Protein AF-A0A3A6PYS9-F1 (afdb_monomer_lite)

Secondary structure (DSSP, 8-state):
--HHHHHHHHHHHHHHHHHHHHHHHHHHHHHHHHHH--SS--EE-GGGT--EE-SHHHHHHHHHHHHHHHHHHHHHHHHHHTT--

Sequence (85 aa):
MTTESDERSAGRRILSFLGLGMIALGGALGFIVGSNGGGDINAIEPFGLVTVPISPGAMTLYGMGVIAAAIGTLYVLVSVASRYD

Structure (mmCIF, N/CA/C/O backbone):
data_AF-A0A3A6PYS9-F1
#
_entry.id   AF-A0A3A6PYS9-F1
#
loop_
_atom_site.group_PDB
_atom_site.id
_atom_site.type_symbol
_atom_site.label_atom_id
_atom_site.label_alt_id
_atom_site.label_comp_id
_atom_site.label_asym_id
_atom_site.label_entity_id
_atom_site.label_seq_id
_atom_site.pdbx_PDB_ins_code
_atom_site.Cartn_x
_atom_site.Cartn_y
_atom_site.Cartn_z
_atom_site.occupancy
_atom_site.B_iso_or_equiv
_atom_site.auth_seq_id
_atom_site.auth_comp_id
_atom_site.auth_asym_id
_atom_site.auth_atom_id
_atom_site.pdbx_PDB_model_num
ATOM 1 N N . MET A 1 1 ? -20.065 15.469 28.366 1.00 51.03 1 MET A N 1
ATOM 2 C CA . MET A 1 1 ? -20.133 14.403 27.342 1.00 51.03 1 MET A CA 1
ATOM 3 C C . MET A 1 1 ? -19.346 14.851 26.108 1.00 51.03 1 MET A C 1
ATOM 5 O O . MET A 1 1 ? -19.934 15.088 25.065 1.00 51.03 1 MET A O 1
ATOM 9 N N . THR A 1 2 ? -18.034 15.073 26.249 1.00 58.84 2 THR A N 1
ATOM 10 C CA . THR A 1 2 ? -17.193 15.671 25.184 1.00 58.84 2 THR A CA 1
ATOM 11 C C . THR A 1 2 ? -15.800 15.046 25.095 1.00 58.84 2 THR A C 1
ATOM 13 O O . THR A 1 2 ? -15.264 14.951 24.002 1.00 58.84 2 THR A O 1
ATOM 16 N N . THR A 1 3 ? -15.234 14.558 26.200 1.00 62.09 3 THR A N 1
ATOM 17 C CA . THR A 1 3 ? -13.887 13.960 26.242 1.00 62.09 3 THR A CA 1
ATOM 18 C C . THR A 1 3 ? -13.802 12.620 25.50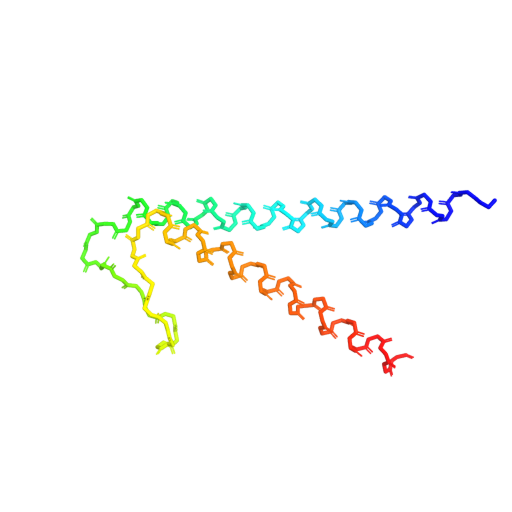3 1.00 62.09 3 THR A C 1
ATOM 20 O O . THR A 1 3 ? -12.916 12.422 24.681 1.00 62.09 3 THR A O 1
ATOM 23 N N . GLU A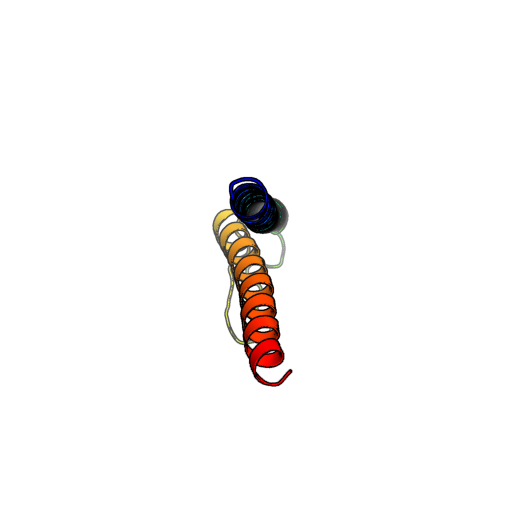 1 4 ? -14.778 11.730 25.699 1.00 61.91 4 GLU A N 1
ATOM 24 C CA . GLU A 1 4 ? -14.770 10.368 25.134 1.00 61.91 4 GLU A CA 1
ATOM 25 C C . GLU A 1 4 ? -14.878 10.345 23.594 1.00 61.91 4 GLU A C 1
ATOM 27 O O . GLU A 1 4 ? -14.235 9.547 22.909 1.00 61.91 4 GLU A O 1
ATOM 32 N N . SER A 1 5 ? -15.669 11.259 23.019 1.00 64.00 5 SER A N 1
ATOM 33 C CA . SER A 1 5 ? -15.783 11.416 21.563 1.00 64.00 5 SER A CA 1
ATOM 34 C C . SER A 1 5 ? -14.508 11.976 20.936 1.00 64.00 5 SER A C 1
ATOM 36 O O . SER A 1 5 ? -14.170 11.612 19.806 1.00 64.00 5 SER A O 1
ATOM 38 N N . ASP A 1 6 ? -13.808 12.847 21.663 1.00 69.94 6 ASP A N 1
ATOM 39 C CA . ASP A 1 6 ? -12.592 13.506 21.191 1.00 69.94 6 ASP A CA 1
ATOM 40 C C . ASP A 1 6 ? -11.407 12.529 21.207 1.00 69.94 6 ASP A C 1
ATOM 42 O O . ASP A 1 6 ? -10.683 12.409 20.217 1.00 69.94 6 ASP A O 1
ATOM 46 N N . GLU A 1 7 ? -11.298 11.704 22.254 1.00 73.12 7 GLU A N 1
ATOM 47 C CA . GLU A 1 7 ? -10.307 10.624 22.350 1.00 73.12 7 GLU A CA 1
ATOM 48 C C . GLU A 1 7 ? -10.493 9.561 21.259 1.00 73.12 7 GLU A C 1
ATOM 50 O O . GLU A 1 7 ? -9.534 9.170 20.586 1.00 73.12 7 GLU A O 1
ATOM 55 N N . ARG A 1 8 ? -11.738 9.136 21.000 1.00 75.88 8 ARG A N 1
ATOM 56 C CA . ARG A 1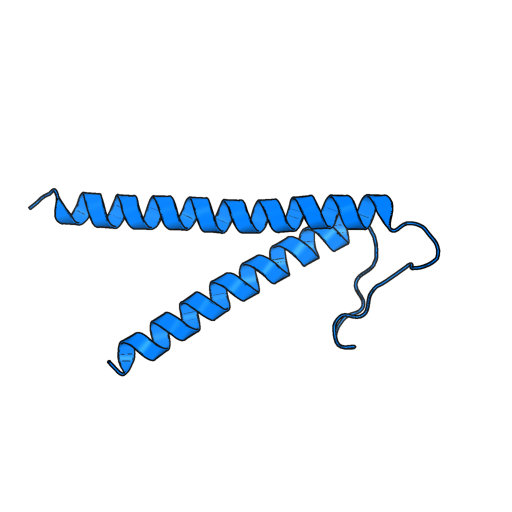 8 ? -12.043 8.166 19.933 1.00 75.88 8 ARG A CA 1
ATOM 57 C C . ARG A 1 8 ? -11.725 8.727 18.541 1.00 75.88 8 ARG A C 1
ATOM 59 O O . ARG A 1 8 ? -11.281 7.991 17.656 1.00 75.88 8 ARG A O 1
ATOM 66 N N . SER A 1 9 ? -11.929 10.031 18.343 1.00 79.88 9 SER A N 1
ATOM 67 C CA . SER A 1 9 ? -11.581 10.739 17.106 1.00 79.88 9 SER A CA 1
ATOM 68 C C . SER A 1 9 ? -10.064 10.861 16.926 1.00 79.88 9 SER A C 1
ATOM 70 O O . SER A 1 9 ? -9.547 10.568 15.843 1.00 79.88 9 SER A O 1
ATOM 72 N N . ALA A 1 10 ? -9.341 11.214 17.992 1.00 85.12 10 ALA A N 1
ATOM 73 C CA . ALA A 1 10 ? -7.887 11.323 18.000 1.00 85.12 10 ALA A CA 1
ATOM 74 C C . ALA A 1 10 ? -7.210 9.972 17.724 1.00 85.12 10 ALA A C 1
ATOM 76 O O . ALA A 1 10 ? -6.351 9.890 16.845 1.00 85.12 10 ALA A O 1
ATOM 77 N N . GLY A 1 11 ? -7.652 8.896 18.387 1.00 84.75 11 GLY A N 1
ATOM 78 C CA . GLY A 1 11 ? -7.126 7.546 18.171 1.00 84.75 11 GLY A CA 1
ATOM 79 C C . GLY A 1 11 ? -7.300 7.076 16.726 1.00 84.75 11 GLY A C 1
ATOM 80 O O . GLY A 1 11 ? -6.342 6.628 16.093 1.00 84.75 11 GLY A O 1
ATOM 81 N N . ARG A 1 12 ? -8.494 7.276 16.149 1.00 87.56 12 ARG A N 1
ATOM 82 C CA . ARG A 1 12 ? -8.749 6.985 14.730 1.00 87.56 12 ARG A CA 1
ATOM 83 C C . ARG A 1 12 ? -7.837 7.798 13.814 1.00 87.56 12 ARG A C 1
ATOM 85 O O . ARG A 1 12 ? -7.310 7.257 12.851 1.00 87.56 12 ARG A O 1
ATOM 92 N N . ARG A 1 13 ? -7.634 9.084 14.105 1.00 90.81 13 ARG A N 1
ATOM 93 C CA . ARG A 1 13 ? -6.787 9.965 13.293 1.00 90.81 13 ARG A CA 1
ATOM 94 C C . ARG A 1 13 ? -5.322 9.524 13.308 1.00 90.81 13 ARG A C 1
ATOM 96 O O . ARG A 1 13 ? -4.709 9.473 12.246 1.00 90.81 13 ARG A O 1
ATOM 103 N N . ILE A 1 14 ? -4.784 9.167 14.474 1.00 92.75 14 ILE A N 1
ATOM 104 C CA . ILE A 1 14 ? -3.411 8.658 14.619 1.00 92.75 14 ILE A CA 1
ATOM 105 C C . ILE A 1 14 ? -3.243 7.346 13.849 1.00 92.75 14 ILE A C 1
ATOM 107 O O . ILE A 1 14 ? -2.314 7.222 13.055 1.00 92.75 14 ILE A O 1
ATOM 111 N N . LEU A 1 15 ? -4.167 6.397 14.027 1.00 90.06 15 LEU A N 1
ATOM 112 C CA . LEU A 1 15 ? -4.140 5.114 13.319 1.00 90.06 15 LEU A CA 1
ATOM 113 C C . LEU A 1 15 ? -4.233 5.296 11.800 1.00 90.06 15 LEU A C 1
ATOM 115 O O . LEU A 1 15 ? -3.496 4.641 11.067 1.00 90.06 15 LEU A O 1
ATOM 119 N N . SER A 1 16 ? -5.073 6.217 11.320 1.00 91.75 16 SER A N 1
ATOM 120 C CA . SER A 1 16 ? -5.159 6.538 9.892 1.00 91.75 16 SER A CA 1
ATOM 121 C C . SER A 1 16 ? -3.852 7.112 9.351 1.00 91.75 16 SER A C 1
ATOM 123 O O . SER A 1 16 ? -3.402 6.688 8.289 1.00 91.75 16 SER A O 1
ATOM 125 N N . PHE A 1 17 ? -3.219 8.047 10.066 1.00 96.12 17 PHE A N 1
ATOM 126 C CA . PHE A 1 17 ? -1.921 8.586 9.652 1.00 96.12 17 PHE A CA 1
ATOM 127 C C . PHE A 1 17 ? -0.829 7.524 9.658 1.00 96.12 17 PHE A C 1
ATOM 129 O O . PHE A 1 17 ? -0.028 7.483 8.728 1.00 96.12 17 PHE A O 1
ATOM 136 N N . LEU A 1 18 ? -0.817 6.651 10.664 1.00 95.06 18 LEU A N 1
ATOM 137 C CA . LEU A 1 18 ? 0.140 5.558 10.739 1.00 95.06 18 LEU A CA 1
ATOM 138 C C . LEU A 1 18 ? -0.057 4.586 9.572 1.00 95.06 18 LEU A C 1
ATOM 140 O O . LEU A 1 18 ? 0.902 4.278 8.876 1.00 95.06 18 LEU A O 1
ATOM 144 N N . GLY A 1 19 ? -1.294 4.164 9.300 1.00 95.12 19 GLY A N 1
ATOM 145 C CA . GLY A 1 19 ? -1.607 3.287 8.173 1.00 95.12 19 GLY A CA 1
ATOM 146 C C . GLY A 1 19 ? -1.214 3.903 6.830 1.00 95.12 19 GLY A C 1
ATOM 147 O O . GLY A 1 19 ? -0.527 3.264 6.035 1.00 95.12 19 GLY A O 1
ATOM 148 N N . LEU A 1 20 ? -1.572 5.170 6.601 1.00 97.00 20 LEU A N 1
ATOM 149 C CA . LEU A 1 20 ? -1.199 5.891 5.383 1.00 97.00 20 LEU A CA 1
ATOM 150 C C . LEU A 1 20 ? 0.325 6.049 5.261 1.00 97.00 20 LEU A C 1
ATOM 152 O O . LEU A 1 20 ? 0.878 5.868 4.178 1.00 97.00 20 LEU A O 1
ATOM 156 N N . GLY A 1 21 ? 1.006 6.335 6.373 1.00 98.12 21 GLY A N 1
ATOM 157 C CA . GLY A 1 21 ? 2.461 6.434 6.444 1.00 98.12 21 GLY A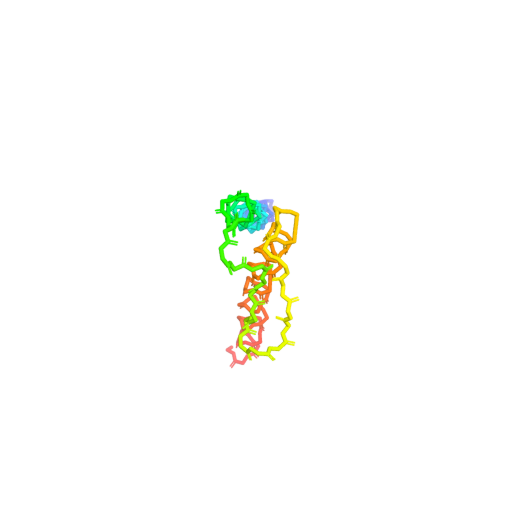 CA 1
ATOM 158 C C . GLY A 1 21 ? 3.152 5.113 6.117 1.00 98.12 21 GLY A C 1
ATOM 159 O O . GLY A 1 21 ? 4.108 5.101 5.349 1.00 98.12 21 GLY A O 1
ATOM 160 N N . MET A 1 22 ? 2.632 3.991 6.617 1.00 97.94 22 MET A N 1
ATOM 161 C CA . MET A 1 22 ? 3.149 2.658 6.297 1.00 97.94 22 MET A CA 1
ATOM 162 C C . MET A 1 22 ? 2.957 2.312 4.818 1.00 97.94 22 MET A C 1
ATOM 164 O O . MET A 1 22 ? 3.869 1.773 4.196 1.00 97.94 22 MET A O 1
ATOM 168 N N . ILE A 1 23 ? 1.806 2.654 4.230 1.00 98.38 23 ILE A N 1
ATOM 169 C CA . ILE A 1 23 ? 1.561 2.462 2.792 1.00 98.38 23 ILE A CA 1
ATOM 170 C C . ILE A 1 23 ? 2.546 3.304 1.973 1.00 98.38 23 ILE A C 1
ATOM 172 O O . ILE A 1 23 ? 3.179 2.786 1.053 1.00 98.38 23 ILE A O 1
ATOM 176 N N . ALA A 1 24 ? 2.716 4.579 2.329 1.00 98.31 24 ALA A N 1
ATOM 177 C CA . ALA A 1 24 ? 3.674 5.465 1.676 1.00 98.31 24 ALA A CA 1
ATOM 178 C C . ALA A 1 24 ? 5.113 4.937 1.795 1.00 98.31 24 ALA A C 1
ATOM 180 O O . ALA A 1 24 ? 5.851 4.954 0.812 1.00 98.31 24 ALA A O 1
ATOM 181 N N . LEU A 1 25 ? 5.493 4.403 2.960 1.00 98.12 25 LEU A N 1
ATOM 182 C CA . LEU A 1 25 ? 6.791 3.767 3.176 1.00 98.12 25 LEU A CA 1
ATOM 183 C C . LEU A 1 25 ? 6.968 2.529 2.286 1.00 98.12 25 LEU A C 1
ATOM 185 O O . LEU A 1 25 ? 8.010 2.383 1.653 1.00 98.12 25 LEU A O 1
ATOM 189 N N . GLY A 1 26 ? 5.945 1.676 2.177 1.00 97.94 26 GLY A N 1
ATOM 190 C CA . GLY A 1 26 ? 5.945 0.537 1.255 1.00 97.94 26 GLY A CA 1
ATOM 191 C C . GLY A 1 26 ? 6.157 0.967 -0.198 1.00 97.94 26 GLY A C 1
ATOM 192 O O . GLY A 1 26 ? 6.952 0.358 -0.913 1.00 97.94 26 GLY A O 1
ATOM 193 N N . GLY A 1 27 ? 5.515 2.062 -0.611 1.00 98.00 27 GLY A N 1
ATOM 194 C CA . GLY A 1 27 ? 5.733 2.673 -1.921 1.00 98.00 27 GLY A CA 1
ATOM 195 C C . GLY A 1 27 ? 7.153 3.196 -2.111 1.00 98.00 27 GLY A C 1
ATOM 196 O O . GLY A 1 27 ? 7.781 2.889 -3.118 1.00 9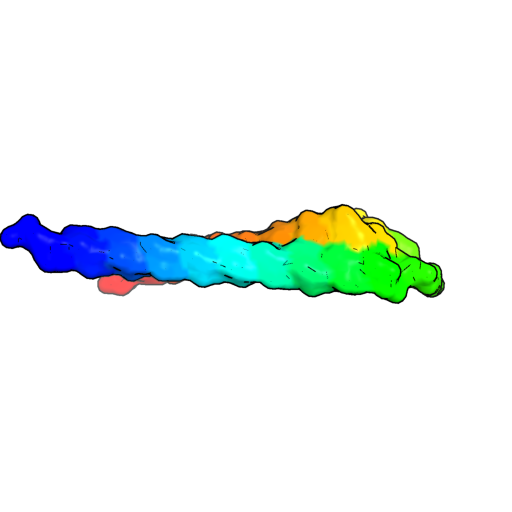8.00 27 GLY A O 1
ATOM 197 N N . ALA A 1 28 ? 7.690 3.931 -1.137 1.00 98.25 28 ALA A N 1
ATOM 198 C CA . ALA A 1 28 ? 9.049 4.467 -1.196 1.00 98.25 28 ALA A CA 1
ATOM 199 C C . ALA A 1 28 ? 10.104 3.353 -1.300 1.00 98.25 28 ALA A C 1
ATOM 201 O O . ALA A 1 28 ? 11.007 3.427 -2.132 1.00 98.25 28 ALA A O 1
ATOM 202 N N . LEU A 1 29 ? 9.965 2.289 -0.505 1.00 96.69 29 LEU A N 1
ATOM 203 C CA . LEU A 1 29 ? 10.840 1.120 -0.587 1.00 96.69 29 LEU A CA 1
ATOM 204 C C . LEU A 1 29 ? 10.693 0.407 -1.936 1.00 96.69 29 LEU A C 1
ATOM 206 O O . LEU A 1 29 ? 11.696 0.068 -2.558 1.00 96.69 29 LEU A O 1
ATOM 210 N N . GLY A 1 30 ? 9.462 0.248 -2.429 1.00 95.50 30 GLY A N 1
ATOM 211 C CA . GLY A 1 30 ? 9.189 -0.289 -3.760 1.00 95.50 30 GLY A CA 1
ATOM 212 C C . GLY A 1 30 ? 9.851 0.527 -4.871 1.00 95.50 30 GLY A C 1
ATOM 213 O O . GLY A 1 30 ? 10.508 -0.034 -5.744 1.00 95.50 30 GLY A O 1
ATOM 214 N N . PHE A 1 31 ? 9.767 1.854 -4.810 1.00 96.50 31 PHE A N 1
ATOM 215 C CA . PHE A 1 31 ? 10.436 2.747 -5.753 1.00 96.50 31 PHE A CA 1
ATOM 216 C C . PHE A 1 31 ? 11.954 2.538 -5.763 1.00 96.50 31 PHE A C 1
ATOM 218 O O . PHE A 1 31 ? 12.554 2.434 -6.835 1.00 96.50 31 PHE A O 1
ATOM 225 N N . ILE A 1 32 ? 12.576 2.448 -4.580 1.00 95.31 32 ILE A N 1
ATOM 226 C CA . ILE A 1 32 ? 14.015 2.187 -4.437 1.00 95.31 32 ILE A CA 1
ATOM 227 C C . ILE A 1 32 ? 14.360 0.837 -5.070 1.00 95.31 32 ILE A C 1
ATOM 229 O O . ILE A 1 32 ? 15.279 0.767 -5.882 1.00 95.31 32 ILE A O 1
ATOM 233 N N . VAL A 1 33 ? 13.604 -0.220 -4.768 1.00 92.75 33 VAL A N 1
ATOM 234 C CA . VAL A 1 33 ? 13.815 -1.551 -5.358 1.00 92.75 33 VAL A CA 1
ATOM 235 C C . VAL A 1 33 ? 13.696 -1.504 -6.883 1.00 92.75 33 VAL A C 1
ATOM 237 O O . VAL A 1 33 ? 14.599 -1.955 -7.581 1.00 92.75 33 VAL A O 1
ATOM 240 N N . GLY A 1 34 ? 12.630 -0.906 -7.416 1.00 92.25 34 GLY A N 1
ATOM 241 C CA . GLY A 1 34 ? 12.409 -0.816 -8.859 1.00 92.25 34 GLY A CA 1
ATOM 242 C C . GLY A 1 34 ? 13.432 0.057 -9.592 1.00 92.25 34 GLY A C 1
ATOM 243 O O . GLY A 1 34 ? 13.700 -0.185 -10.762 1.00 92.25 34 GLY A O 1
ATOM 244 N N . SER A 1 35 ? 14.030 1.043 -8.916 1.00 92.00 35 SER A N 1
ATOM 245 C CA . SER A 1 35 ? 15.084 1.896 -9.490 1.00 92.00 35 SER A CA 1
ATOM 246 C C . SER A 1 35 ? 16.448 1.212 -9.524 1.00 92.00 35 SER A C 1
ATOM 248 O O . SER A 1 35 ? 17.244 1.486 -10.414 1.00 92.00 35 SER A O 1
ATOM 250 N N . ASN A 1 36 ? 16.719 0.324 -8.564 1.00 90.44 36 ASN A N 1
ATOM 251 C CA . ASN A 1 36 ? 18.003 -0.373 -8.446 1.00 90.44 36 ASN A CA 1
ATOM 252 C C . ASN A 1 36 ? 17.989 -1.779 -9.066 1.00 90.44 36 ASN A C 1
ATOM 254 O O . ASN A 1 36 ? 19.043 -2.380 -9.241 1.00 90.44 36 ASN A O 1
ATOM 258 N N . GLY A 1 37 ? 16.814 -2.318 -9.391 1.00 79.81 37 GLY A N 1
ATOM 259 C CA . GLY A 1 37 ? 16.664 -3.696 -9.855 1.00 79.81 37 GLY A CA 1
ATOM 260 C C . GLY A 1 37 ? 16.893 -3.922 -11.354 1.00 79.81 37 GLY A C 1
ATOM 261 O O . GLY A 1 37 ? 16.767 -5.055 -11.804 1.00 79.81 37 GLY A O 1
ATOM 262 N N . GLY A 1 38 ? 17.240 -2.881 -12.121 1.00 65.56 38 GLY A N 1
ATOM 263 C CA . GLY A 1 38 ? 17.499 -2.938 -13.567 1.00 65.56 38 GLY A CA 1
ATOM 264 C C . GLY A 1 38 ? 18.821 -3.621 -13.946 1.00 65.56 38 GLY A C 1
ATOM 265 O O . GLY A 1 38 ? 19.681 -2.994 -14.559 1.00 65.56 38 GLY A O 1
ATOM 266 N N . GLY A 1 39 ? 18.991 -4.880 -13.543 1.00 73.62 39 GLY A N 1
ATOM 267 C CA . GLY A 1 39 ? 20.101 -5.759 -13.922 1.00 73.62 39 GLY A CA 1
ATOM 268 C C . GLY A 1 39 ? 19.589 -7.026 -14.613 1.00 73.62 39 GLY A C 1
ATOM 269 O O . GLY A 1 39 ? 18.787 -6.949 -15.538 1.00 73.62 39 GLY A O 1
ATOM 270 N N . ASP A 1 40 ? 20.013 -8.200 -14.135 1.00 70.25 40 ASP A N 1
ATOM 271 C CA . ASP A 1 40 ? 19.672 -9.513 -14.720 1.00 70.25 40 ASP A CA 1
ATOM 272 C C . ASP A 1 40 ? 18.211 -9.960 -14.506 1.00 70.25 40 ASP A C 1
ATOM 274 O O . ASP A 1 40 ? 17.762 -10.946 -15.095 1.00 70.25 40 ASP A O 1
ATOM 278 N N . ILE A 1 41 ? 17.451 -9.258 -13.661 1.00 76.62 41 ILE A N 1
ATOM 279 C CA . ILE A 1 41 ? 16.101 -9.656 -13.253 1.00 76.62 41 ILE A CA 1
ATOM 280 C C . ILE A 1 41 ? 15.108 -8.606 -13.751 1.00 76.62 41 ILE A C 1
ATOM 282 O O . ILE A 1 41 ? 15.063 -7.488 -13.251 1.00 76.62 41 ILE A O 1
ATOM 286 N N . ASN A 1 42 ? 14.290 -8.967 -14.740 1.00 81.31 42 ASN A N 1
ATOM 287 C CA . ASN A 1 42 ? 13.337 -8.034 -15.359 1.00 81.31 42 ASN A CA 1
ATOM 288 C C . ASN A 1 42 ? 11.945 -8.056 -14.703 1.00 81.31 42 ASN A C 1
ATOM 290 O O . ASN A 1 42 ? 11.174 -7.101 -14.827 1.00 81.31 42 ASN A O 1
ATOM 294 N N . ALA A 1 43 ? 11.609 -9.135 -13.996 1.00 85.88 43 ALA A N 1
ATOM 295 C CA . ALA A 1 43 ? 10.346 -9.286 -13.284 1.00 85.88 43 ALA A CA 1
ATOM 296 C C . ALA A 1 43 ? 10.516 -10.189 -12.059 1.00 85.88 43 ALA A C 1
ATOM 298 O O . ALA A 1 43 ? 11.396 -11.047 -12.028 1.00 85.88 43 ALA A O 1
ATOM 299 N N . ILE A 1 44 ? 9.642 -10.007 -11.073 1.00 86.00 44 ILE A N 1
ATOM 300 C CA . ILE A 1 44 ? 9.448 -10.958 -9.979 1.00 86.00 44 ILE A CA 1
ATOM 301 C C . ILE A 1 44 ? 8.113 -11.675 -10.156 1.00 86.00 44 ILE A C 1
ATOM 303 O O . ILE A 1 44 ? 7.148 -11.095 -10.652 1.00 86.00 44 ILE A O 1
ATOM 307 N N . GLU A 1 45 ? 8.045 -12.916 -9.688 1.00 89.25 45 GLU A N 1
ATOM 308 C CA . GLU A 1 45 ? 6.801 -13.677 -9.570 1.00 89.25 45 GLU A CA 1
ATOM 309 C C . GLU A 1 45 ? 6.553 -14.033 -8.104 1.00 89.25 45 GLU A C 1
ATOM 311 O O . GLU A 1 45 ? 6.958 -15.103 -7.640 1.00 89.25 45 GLU A O 1
ATOM 316 N N . PRO A 1 46 ? 5.907 -13.144 -7.326 1.00 83.69 46 PRO A N 1
ATOM 317 C CA . PRO A 1 46 ? 5.569 -13.439 -5.946 1.00 83.69 46 PRO A CA 1
ATOM 318 C C . PRO A 1 46 ? 4.625 -14.639 -5.910 1.00 83.69 46 PRO A C 1
ATOM 320 O O . PRO A 1 46 ? 3.511 -14.591 -6.438 1.00 83.69 46 PRO A O 1
ATOM 323 N N . PHE A 1 47 ? 5.092 -15.727 -5.298 1.00 84.00 47 PHE A N 1
ATOM 324 C CA . PHE A 1 47 ? 4.336 -16.971 -5.129 1.00 84.00 47 PHE A CA 1
ATOM 325 C C . PHE A 1 47 ? 3.838 -17.604 -6.446 1.00 84.00 47 PHE A C 1
ATOM 327 O O . PHE A 1 47 ? 2.916 -18.414 -6.414 1.00 84.00 47 PHE A O 1
ATOM 334 N N . GLY A 1 48 ? 4.418 -17.236 -7.599 1.00 83.56 48 GLY A N 1
ATOM 335 C CA . GLY A 1 48 ? 3.986 -17.715 -8.921 1.00 83.56 48 GLY A CA 1
ATOM 336 C C . GLY A 1 48 ? 2.583 -17.259 -9.349 1.00 83.56 48 GLY A C 1
ATOM 337 O O . GLY A 1 48 ? 2.008 -17.840 -10.262 1.00 83.56 48 GLY A O 1
ATOM 338 N N . LEU A 1 49 ? 2.003 -16.258 -8.674 1.00 85.19 49 LEU A N 1
ATOM 339 C CA . LEU A 1 49 ? 0.620 -15.818 -8.906 1.00 85.19 49 LEU A CA 1
ATOM 340 C C . LEU A 1 49 ? 0.522 -14.643 -9.881 1.00 85.19 49 LEU A C 1
ATOM 342 O O . LEU A 1 49 ? -0.445 -14.534 -10.631 1.00 85.19 49 LEU A O 1
ATOM 346 N N . VAL A 1 50 ? 1.491 -13.729 -9.822 1.00 87.88 50 VAL A N 1
ATOM 347 C CA . VAL A 1 50 ? 1.479 -12.470 -10.572 1.00 87.88 50 VAL A CA 1
ATOM 348 C C . VAL A 1 50 ? 2.893 -12.146 -11.019 1.00 87.88 50 VAL A C 1
ATOM 350 O O . VAL A 1 50 ? 3.803 -12.116 -10.199 1.00 87.88 50 VAL A O 1
ATOM 353 N N . THR A 1 51 ? 3.076 -11.828 -12.294 1.00 91.75 51 THR A N 1
ATOM 354 C CA . THR A 1 51 ? 4.343 -11.294 -12.799 1.00 91.75 51 THR A CA 1
ATOM 355 C C . THR A 1 51 ? 4.369 -9.778 -12.587 1.00 91.75 51 THR A C 1
ATOM 357 O O . THR A 1 51 ? 3.578 -9.045 -13.182 1.00 91.75 51 THR A O 1
ATOM 360 N N . VAL A 1 52 ? 5.269 -9.289 -11.732 1.00 90.00 52 VAL A N 1
ATOM 361 C CA . VAL A 1 52 ? 5.444 -7.856 -11.449 1.00 90.00 52 VAL A CA 1
ATOM 362 C C . VAL A 1 52 ? 6.755 -7.380 -12.079 1.00 90.00 52 VAL A C 1
ATOM 364 O O . VAL A 1 52 ? 7.821 -7.867 -11.692 1.00 90.00 52 VAL A O 1
ATOM 367 N N . PRO A 1 53 ? 6.724 -6.431 -13.031 1.00 91.12 53 PRO A N 1
ATOM 368 C CA . PRO A 1 53 ? 7.944 -5.924 -13.645 1.00 91.12 53 PRO A CA 1
ATOM 369 C C . PRO A 1 53 ? 8.791 -5.156 -12.625 1.00 91.12 53 PRO A C 1
ATOM 371 O O . PRO A 1 53 ? 8.261 -4.405 -11.800 1.00 91.12 53 PRO A O 1
ATOM 374 N N . ILE A 1 54 ? 10.116 -5.301 -12.704 1.00 92.00 54 ILE A N 1
ATOM 375 C CA . ILE A 1 54 ? 11.057 -4.561 -11.853 1.00 92.00 54 ILE A CA 1
ATOM 376 C C . ILE A 1 54 ? 11.273 -3.163 -12.439 1.00 92.00 54 ILE A C 1
ATOM 378 O O . ILE A 1 54 ? 12.310 -2.843 -13.007 1.00 92.00 54 ILE A O 1
ATOM 382 N N . SER A 1 55 ? 10.245 -2.324 -12.327 1.00 92.81 55 SER A N 1
ATOM 383 C CA . SER A 1 55 ? 10.316 -0.898 -12.646 1.00 92.81 55 SER A CA 1
ATOM 384 C C . SER A 1 55 ? 9.946 -0.061 -11.420 1.00 92.81 55 SER A C 1
ATOM 386 O O . SER A 1 55 ? 9.180 -0.533 -10.571 1.00 92.81 55 SER A O 1
ATOM 388 N N . PRO A 1 56 ? 10.435 1.191 -11.309 1.00 93.56 56 PRO A N 1
ATOM 389 C CA . PRO A 1 56 ? 10.153 2.041 -10.153 1.00 93.56 56 PRO A CA 1
ATOM 390 C C . PRO A 1 56 ? 8.652 2.188 -9.889 1.00 93.56 56 PRO A C 1
ATOM 392 O O . PRO A 1 56 ? 8.197 2.012 -8.761 1.00 93.56 56 PRO A O 1
ATOM 395 N N . GLY A 1 57 ? 7.863 2.445 -10.936 1.00 95.12 57 GLY A N 1
ATOM 396 C CA . GLY A 1 57 ? 6.414 2.617 -10.817 1.00 95.12 57 GLY A CA 1
ATOM 397 C C . GLY A 1 57 ? 5.687 1.337 -10.398 1.00 95.12 57 GLY A C 1
ATOM 398 O O . GLY A 1 57 ? 4.880 1.368 -9.470 1.00 95.12 57 GLY A O 1
ATOM 399 N N . ALA A 1 58 ? 5.998 0.202 -11.033 1.00 94.00 58 ALA A N 1
ATOM 400 C CA . ALA A 1 58 ? 5.340 -1.065 -10.719 1.00 94.00 58 ALA A CA 1
ATOM 401 C C . ALA A 1 58 ? 5.653 -1.535 -9.294 1.00 94.00 58 ALA A C 1
ATOM 403 O O . ALA A 1 58 ? 4.745 -1.916 -8.558 1.00 94.00 58 ALA A O 1
ATOM 404 N N . MET A 1 59 ? 6.914 -1.428 -8.873 1.00 95.25 59 MET A N 1
ATOM 405 C CA . MET A 1 59 ? 7.327 -1.815 -7.525 1.00 95.25 59 MET A CA 1
ATOM 406 C C . MET A 1 59 ? 6.783 -0.877 -6.447 1.00 95.25 59 MET A C 1
ATOM 408 O O . MET A 1 59 ? 6.450 -1.340 -5.359 1.00 95.25 59 MET A O 1
ATOM 412 N N . THR A 1 60 ? 6.621 0.416 -6.746 1.00 97.19 60 THR A N 1
ATOM 413 C CA . THR A 1 60 ? 5.948 1.370 -5.847 1.00 97.19 60 THR A CA 1
ATOM 414 C C . THR A 1 60 ? 4.511 0.931 -5.573 1.00 97.19 60 THR A C 1
ATOM 416 O O . THR A 1 60 ? 4.115 0.778 -4.418 1.00 97.19 60 THR A O 1
ATOM 419 N N . LEU A 1 61 ? 3.735 0.680 -6.634 1.00 96.88 61 LEU A N 1
ATOM 420 C CA . LEU A 1 61 ? 2.342 0.241 -6.513 1.00 96.88 61 LEU A CA 1
ATOM 421 C C . LEU A 1 61 ? 2.234 -1.123 -5.834 1.00 96.88 61 LEU A C 1
ATOM 423 O O . LEU A 1 61 ? 1.359 -1.320 -4.994 1.00 96.88 61 LEU A O 1
ATOM 427 N N . TYR A 1 62 ? 3.143 -2.041 -6.160 1.00 95.38 62 TYR A N 1
ATOM 428 C CA . TYR A 1 62 ? 3.217 -3.345 -5.517 1.00 95.38 62 TYR A CA 1
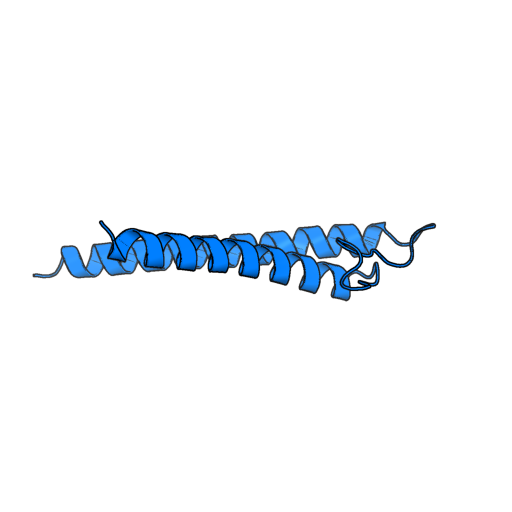ATOM 429 C C . TYR A 1 62 ? 3.463 -3.214 -4.008 1.00 95.38 62 TYR A C 1
ATOM 431 O O . TYR A 1 62 ? 2.681 -3.738 -3.219 1.00 95.38 62 TYR A O 1
ATOM 439 N N . GLY A 1 63 ? 4.481 -2.456 -3.590 1.00 96.25 63 GLY A N 1
ATOM 440 C CA . GLY A 1 63 ? 4.784 -2.228 -2.176 1.00 96.25 63 GLY A CA 1
ATOM 441 C C . GLY A 1 63 ? 3.621 -1.578 -1.422 1.00 96.25 63 GLY A C 1
ATOM 442 O O . GLY A 1 63 ? 3.236 -2.052 -0.353 1.00 96.25 63 GLY A O 1
ATOM 443 N N . MET A 1 64 ? 2.998 -0.547 -2.003 1.00 98.38 64 MET A N 1
ATOM 444 C CA . MET A 1 64 ? 1.797 0.080 -1.435 1.00 98.38 64 MET A CA 1
ATOM 445 C C . MET A 1 64 ? 0.647 -0.920 -1.287 1.00 98.38 64 MET A C 1
ATOM 447 O O . MET A 1 64 ? 0.017 -0.984 -0.232 1.00 98.38 64 MET A O 1
ATOM 451 N N . GLY A 1 65 ? 0.383 -1.706 -2.333 1.00 97.44 65 GLY A N 1
ATOM 452 C CA . GLY A 1 65 ? -0.692 -2.693 -2.362 1.00 97.44 65 GLY A CA 1
ATOM 453 C C . GLY A 1 65 ? -0.498 -3.799 -1.331 1.00 97.44 65 GLY A C 1
ATOM 454 O O . GLY A 1 65 ? -1.432 -4.115 -0.600 1.00 97.44 65 GLY A O 1
ATOM 455 N N . VAL A 1 66 ? 0.719 -4.336 -1.212 1.00 96.06 66 VAL A N 1
ATOM 456 C CA . VAL A 1 66 ? 1.058 -5.368 -0.221 1.00 96.06 66 VAL A CA 1
ATOM 457 C C . VAL A 1 66 ? 0.844 -4.853 1.201 1.00 96.06 66 VAL A C 1
ATOM 459 O O . VAL A 1 66 ? 0.196 -5.526 2.001 1.00 96.06 66 VAL A O 1
ATOM 462 N N . ILE A 1 67 ? 1.328 -3.649 1.522 1.00 98.06 67 ILE A N 1
ATOM 463 C CA . ILE A 1 67 ? 1.151 -3.076 2.863 1.00 98.06 67 ILE A CA 1
ATOM 464 C C . ILE A 1 67 ? -0.323 -2.770 3.151 1.00 98.06 67 ILE A C 1
ATOM 466 O O . ILE A 1 67 ? -0.816 -3.101 4.230 1.00 98.06 67 ILE A O 1
ATOM 470 N N . ALA A 1 68 ? -1.051 -2.195 2.190 1.00 97.88 68 ALA A N 1
ATOM 471 C CA . ALA A 1 68 ? -2.481 -1.934 2.334 1.00 97.88 68 ALA A CA 1
ATOM 472 C C . ALA A 1 68 ? -3.276 -3.232 2.555 1.00 97.88 68 ALA A C 1
ATOM 474 O O . ALA A 1 68 ? -4.127 -3.290 3.443 1.00 97.88 68 ALA A O 1
ATOM 475 N N . ALA A 1 69 ? -2.960 -4.287 1.799 1.00 97.38 69 ALA A N 1
ATOM 476 C CA . ALA A 1 69 ? -3.575 -5.599 1.944 1.00 97.38 69 ALA A CA 1
ATOM 477 C C . ALA A 1 69 ? -3.258 -6.229 3.305 1.00 97.38 69 ALA A C 1
ATOM 479 O O . ALA A 1 69 ? -4.161 -6.758 3.952 1.00 97.38 69 ALA A O 1
ATOM 480 N N . ALA A 1 70 ? -2.013 -6.138 3.778 1.00 96.88 70 ALA A N 1
ATOM 481 C CA . ALA A 1 70 ? -1.615 -6.663 5.080 1.00 96.88 70 ALA A CA 1
ATOM 482 C C . ALA A 1 70 ? -2.364 -5.965 6.227 1.00 96.88 70 ALA A C 1
ATOM 484 O O . ALA A 1 70 ? -2.990 -6.629 7.052 1.00 96.88 70 ALA A O 1
ATOM 485 N N . ILE A 1 71 ? -2.368 -4.627 6.245 1.00 95.88 71 ILE A N 1
ATOM 486 C CA . ILE A 1 71 ? -3.077 -3.840 7.265 1.00 95.88 71 ILE A CA 1
ATOM 487 C C . ILE A 1 71 ? -4.586 -4.110 7.203 1.00 95.88 71 ILE A C 1
ATOM 489 O O . ILE A 1 71 ? -5.212 -4.355 8.234 1.00 95.88 71 ILE A O 1
ATOM 493 N N . GLY A 1 72 ? -5.170 -4.107 6.001 1.00 96.38 72 GLY A N 1
ATOM 494 C CA . GLY A 1 72 ? -6.588 -4.400 5.796 1.00 96.38 72 GLY A CA 1
ATOM 495 C C . GLY A 1 72 ? -6.968 -5.802 6.273 1.00 96.38 72 GLY A C 1
ATOM 496 O O . GLY A 1 72 ? -7.977 -5.965 6.955 1.00 96.38 72 GLY A O 1
ATOM 497 N N . THR A 1 73 ? -6.127 -6.799 5.995 1.00 97.50 73 THR A N 1
ATOM 498 C CA . THR A 1 73 ? -6.326 -8.180 6.458 1.00 97.50 73 THR A CA 1
ATOM 499 C C . THR A 1 73 ? -6.308 -8.254 7.979 1.00 97.50 73 THR A C 1
ATOM 501 O O . THR A 1 73 ? -7.226 -8.821 8.564 1.00 97.50 73 THR A O 1
ATOM 504 N N . LEU A 1 74 ? -5.323 -7.636 8.637 1.00 95.62 74 LEU A N 1
ATOM 505 C CA . LEU A 1 74 ? -5.263 -7.594 10.101 1.00 95.62 74 LEU A CA 1
ATOM 506 C C . LEU A 1 74 ? -6.500 -6.921 10.699 1.00 95.62 74 LEU A C 1
ATOM 508 O O . LEU A 1 74 ? -7.078 -7.443 11.648 1.00 95.62 74 LEU A O 1
ATOM 512 N N . TYR A 1 75 ? -6.947 -5.805 10.119 1.00 93.38 75 TYR A N 1
ATOM 513 C CA . TYR A 1 75 ? -8.166 -5.131 10.560 1.00 93.38 75 TYR A CA 1
ATOM 514 C C . TYR A 1 75 ? -9.400 -6.032 10.436 1.00 93.38 75 TYR A C 1
ATOM 516 O O . TYR A 1 75 ? -10.190 -6.118 11.375 1.00 93.38 75 TYR A O 1
ATOM 524 N N . VAL A 1 76 ? -9.558 -6.732 9.309 1.00 96.00 76 VAL A N 1
ATOM 525 C CA . VAL A 1 76 ? -10.667 -7.675 9.110 1.00 96.00 76 VAL A CA 1
ATOM 526 C C . VAL A 1 76 ? -10.589 -8.818 10.118 1.00 96.00 76 VAL A C 1
ATOM 528 O O . VAL A 1 76 ? -11.595 -9.115 10.756 1.00 96.00 76 VAL A O 1
ATOM 531 N N . LEU A 1 77 ? -9.414 -9.424 10.310 1.00 96.75 77 LEU A N 1
ATOM 532 C CA . LEU A 1 77 ? -9.220 -10.516 11.267 1.00 96.75 77 LEU A CA 1
ATOM 533 C C . LEU A 1 77 ? -9.579 -10.087 12.691 1.00 96.75 77 LEU A C 1
ATOM 535 O O . LEU A 1 77 ? -10.345 -10.779 13.356 1.00 96.75 77 LEU A O 1
ATOM 539 N N . VAL A 1 78 ? -9.089 -8.925 13.133 1.00 95.12 78 VAL A N 1
ATOM 540 C CA . VAL A 1 78 ? -9.425 -8.358 14.446 1.00 95.12 78 VAL A CA 1
ATOM 541 C C . VAL A 1 78 ? -10.923 -8.079 14.537 1.00 95.12 78 VAL A C 1
ATOM 543 O O . VAL A 1 78 ? -11.563 -8.497 15.493 1.00 95.12 78 VAL A O 1
ATOM 546 N N . SER A 1 79 ? -11.514 -7.443 13.523 1.00 93.38 79 SER A N 1
ATOM 547 C CA . SER A 1 79 ? -12.946 -7.137 13.515 1.00 93.38 79 SER A CA 1
ATOM 548 C C . SER A 1 79 ? -13.823 -8.389 13.560 1.00 93.38 79 SER A C 1
ATOM 550 O O . SER A 1 79 ? -14.912 -8.327 14.126 1.00 93.38 79 SER A O 1
ATOM 552 N N . VAL A 1 80 ? -13.388 -9.495 12.955 1.00 96.94 80 VAL A N 1
ATOM 553 C CA . VAL A 1 80 ? -14.085 -10.784 13.012 1.00 96.94 80 VAL A CA 1
ATOM 554 C C . VAL A 1 80 ? -13.904 -11.427 14.383 1.00 96.94 80 VAL A C 1
ATOM 556 O O . VAL A 1 80 ? -14.893 -11.855 14.967 1.00 96.94 80 VAL A O 1
ATOM 559 N N . ALA A 1 81 ? -12.681 -11.459 14.917 1.00 95.00 81 ALA A N 1
ATOM 560 C CA . ALA A 1 81 ? -12.394 -12.028 16.232 1.00 95.00 81 ALA A CA 1
ATOM 561 C C . ALA A 1 81 ? -13.189 -11.324 17.343 1.00 95.00 81 ALA A C 1
ATOM 563 O O . ALA A 1 81 ? -13.845 -11.993 18.132 1.00 95.00 81 ALA A O 1
ATOM 564 N N . SER A 1 82 ? -13.243 -9.988 17.326 1.00 93.69 82 SER A N 1
ATOM 565 C CA . SER A 1 82 ? -14.003 -9.179 18.291 1.00 93.69 82 SER A CA 1
ATOM 566 C C . SER A 1 82 ? -15.528 -9.344 18.218 1.00 93.69 82 SER A C 1
ATOM 568 O O . SER A 1 82 ? -16.233 -8.693 18.978 1.00 93.69 82 SER A O 1
ATOM 570 N N . ARG A 1 83 ? -16.070 -10.134 17.280 1.00 93.50 83 ARG A N 1
ATOM 571 C CA . ARG A 1 83 ? -17.502 -10.499 17.268 1.00 93.50 83 ARG A CA 1
ATOM 572 C C . ARG A 1 83 ? -17.798 -11.760 18.074 1.00 93.50 83 ARG A C 1
ATOM 574 O O . ARG A 1 83 ? -18.964 -12.012 18.361 1.00 93.50 83 ARG A O 1
ATOM 581 N N . TYR A 1 84 ? -16.779 -12.577 18.327 1.00 91.00 84 TYR A N 1
ATOM 582 C CA . TYR A 1 84 ? -16.895 -13.855 19.032 1.00 91.00 84 TYR A CA 1
ATOM 583 C C . TYR A 1 84 ? -16.390 -13.783 20.480 1.00 91.00 84 TYR A C 1
ATOM 585 O O . TYR A 1 84 ? -16.463 -14.790 21.180 1.00 91.00 84 TYR A O 1
ATOM 593 N N . ASP A 1 85 ? -15.881 -12.620 20.887 1.00 71.50 85 ASP A N 1
ATOM 594 C CA . ASP A 1 85 ? -15.512 -12.247 22.257 1.00 71.50 85 ASP A CA 1
ATOM 595 C C . ASP A 1 85 ? -16.648 -11.403 22.860 1.00 71.50 85 ASP A C 1
ATOM 597 O O . ASP A 1 85 ? -17.109 -11.714 23.980 1.00 71.50 85 ASP A O 1
#

Radius of gyration: 17.68 Å; chains: 1; bounding box: 40×33×43 Å

pLDDT: mean 89.14, std 10.71, range [51.03, 98.38]

Organism: NCBI:txid268735

InterPro domains:
  IPR055942 Protein of unknown function DUF7520 [PF24364] (10-84)

Foldseek 3Di:
DPVVVVVVVVVVVVVVVVLVVQLQVLLVVQLVQLVPVPDPDQWDQVVVPDTFGSHNVRRSVVRSVVSNVVVVVVVVVVVVVVVVD